Protein AF-A0A0F6YHR0-F1 (afdb_monomer)

Foldseek 3Di:
DLVLLVVCLVVLLVVQVVVLVPDPPWDDDPDDSVNSSVVSVLVSVCVVCVVVVPDNVSVCCCLQPVLLVVVVVPTALVNQLVSLVVSLVVSLVSVCPPPPDPPDDPVSVVSVVVSVVSSVSSSVSNVVSNVD

Mean predicted aligned error: 5.0 Å

Organism: NCBI:txid927083

Radius of gyration: 14.73 Å; Cα contacts (8 Å, |Δi|>4): 92; chains: 1; bounding box: 34×35×41 Å

Nearest PDB structures (foldseek):
  7t7u-assembly1_B  TM=5.617E-01  e=1.550E-01  Chroomonas sp. M1627
  8b4n-assembly1_DDD-2  TM=5.485E-01  e=2.028E-01  Porphyridium purpureum
  8b4n-assembly1_DDD-3  TM=5.485E-01  e=2.028E-01  Porphyridium purpureum
  7tlf-assembly2_F  TM=5.902E-01  e=4.538E-01  Proteomonas sulcata
  7t8s-assembly3_K  TM=4.300E-01  e=3.288E-01  Cryptomonas pyrenoidifera

Solvent-accessible surface area (backbone atoms only — not comparable to full-atom values): 7470 Å² total; per-residue (Å²): 106,66,67,57,52,60,74,35,43,69,60,50,32,56,46,49,50,54,46,62,77,70,44,86,82,62,66,74,78,91,73,50,71,64,55,43,39,52,54,48,50,54,52,50,49,33,53,48,32,57,72,68,71,76,52,58,65,65,47,49,46,41,42,72,48,50,41,34,50,44,39,74,73,62,39,51,46,67,52,54,42,49,52,49,52,57,46,51,54,52,50,50,57,60,66,42,74,80,46,96,64,62,91,79,41,71,66,54,56,50,48,52,53,47,47,57,51,50,53,52,49,45,40,54,32,22,55,54,46,75,73,110

Sequence (132 aa):
MVEMLEASRDALVATATRAVDREPLQGAPSYSRDDLAQMVDGFLHVLRERADARSDDAYEFYIDTVIPGLVAQGSSPESIVHGTVAWCARVMVLATRGLPHPDDTVELDWLAAFFAGYVRDIANSAFRAARK

Structure (mmCIF, N/CA/C/O backbone):
data_AF-A0A0F6YHR0-F1
#
_entry.id   AF-A0A0F6YHR0-F1
#
loop_
_atom_site.group_PDB
_atom_site.id
_atom_site.type_symbol
_atom_site.label_atom_id
_atom_site.label_alt_id
_atom_site.label_comp_id
_atom_site.label_asym_id
_atom_site.label_entity_id
_atom_site.label_seq_id
_atom_site.pdbx_PDB_ins_code
_atom_site.Cartn_x
_atom_site.Cartn_y
_atom_site.Cartn_z
_atom_site.occupancy
_atom_site.B_iso_or_equiv
_atom_site.auth_seq_id
_atom_site.auth_comp_id
_atom_site.auth_asym_id
_atom_site.auth_atom_id
_atom_site.pdbx_PDB_model_num
ATOM 1 N N . MET A 1 1 ? 9.451 -4.426 -13.173 1.00 83.06 1 MET A N 1
ATOM 2 C CA . MET A 1 1 ? 8.730 -3.314 -12.507 1.00 83.06 1 MET A CA 1
ATOM 3 C C . MET A 1 1 ? 8.837 -3.358 -10.982 1.00 83.06 1 MET A C 1
ATOM 5 O O . MET A 1 1 ? 9.230 -2.346 -10.419 1.00 83.06 1 MET A O 1
ATOM 9 N N . VAL A 1 2 ? 8.537 -4.477 -10.304 1.00 86.00 2 VAL A N 1
ATOM 10 C CA . VAL A 1 2 ? 8.676 -4.562 -8.830 1.00 86.00 2 VAL A CA 1
ATOM 11 C C . VAL A 1 2 ? 10.092 -4.207 -8.364 1.00 86.00 2 VAL A C 1
ATOM 13 O O . VAL A 1 2 ? 10.239 -3.346 -7.510 1.00 86.00 2 VAL A O 1
ATOM 16 N N . GLU A 1 3 ? 11.127 -4.725 -9.026 1.00 87.25 3 GLU A N 1
ATOM 17 C CA . GLU A 1 3 ? 12.534 -4.400 -8.716 1.00 87.25 3 GLU A CA 1
ATOM 18 C C . GLU A 1 3 ? 12.865 -2.905 -8.841 1.00 87.25 3 GLU A C 1
ATOM 20 O O . GLU A 1 3 ? 13.663 -2.363 -8.084 1.00 87.25 3 GLU A O 1
ATOM 25 N N . MET A 1 4 ? 12.219 -2.202 -9.773 1.00 87.69 4 MET A N 1
ATOM 26 C CA . MET A 1 4 ? 12.372 -0.752 -9.919 1.00 87.69 4 MET A CA 1
ATOM 27 C C . MET A 1 4 ? 11.681 -0.003 -8.770 1.00 87.69 4 MET A C 1
ATOM 29 O O . MET A 1 4 ? 12.204 1.007 -8.296 1.00 87.69 4 MET A O 1
ATOM 33 N N . LEU A 1 5 ? 10.523 -0.485 -8.306 1.00 88.19 5 LEU A N 1
ATOM 34 C CA . LEU A 1 5 ? 9.852 0.066 -7.127 1.00 88.19 5 LEU A CA 1
ATOM 35 C C . LEU A 1 5 ? 10.671 -0.191 -5.855 1.00 88.19 5 LEU A C 1
ATOM 37 O O . LEU A 1 5 ? 10.823 0.724 -5.049 1.00 88.19 5 LEU A O 1
ATOM 41 N N . GLU A 1 6 ? 11.274 -1.373 -5.724 1.00 91.00 6 GLU A N 1
ATOM 42 C CA . GLU A 1 6 ? 12.212 -1.712 -4.645 1.00 91.00 6 GLU A CA 1
ATOM 43 C C . GLU A 1 6 ? 13.453 -0.806 -4.680 1.00 91.00 6 GLU A C 1
ATOM 45 O O . GLU A 1 6 ? 13.823 -0.218 -3.665 1.00 91.00 6 GLU A O 1
ATOM 50 N N . ALA A 1 7 ? 14.039 -0.573 -5.859 1.00 90.38 7 ALA A N 1
ATOM 51 C CA . ALA A 1 7 ? 15.131 0.389 -6.030 1.00 90.38 7 ALA A CA 1
ATOM 52 C C . ALA A 1 7 ? 14.712 1.840 -5.713 1.00 90.38 7 ALA A C 1
ATOM 54 O O . ALA A 1 7 ? 15.553 2.683 -5.403 1.00 90.38 7 ALA A O 1
ATOM 55 N N . SER A 1 8 ? 13.410 2.133 -5.757 1.00 91.56 8 SER A N 1
ATOM 56 C CA . SER A 1 8 ? 12.824 3.440 -5.436 1.00 91.56 8 SER A CA 1
ATOM 57 C C . SER A 1 8 ? 12.338 3.549 -3.986 1.00 91.56 8 SER A C 1
ATOM 59 O O . SER A 1 8 ? 11.659 4.525 -3.650 1.00 91.56 8 SER A O 1
ATOM 61 N N . ARG A 1 9 ? 12.681 2.590 -3.112 1.00 93.31 9 ARG A N 1
ATOM 62 C CA . ARG A 1 9 ? 12.248 2.537 -1.706 1.00 93.31 9 ARG A CA 1
ATOM 63 C C . ARG A 1 9 ? 12.382 3.877 -0.985 1.00 93.31 9 ARG A C 1
ATOM 65 O O . ARG A 1 9 ? 11.411 4.368 -0.418 1.00 93.31 9 ARG A O 1
ATOM 72 N N . ASP A 1 10 ? 13.543 4.522 -1.032 1.00 93.38 10 ASP A N 1
ATOM 73 C CA . ASP A 1 10 ? 13.748 5.780 -0.301 1.00 93.38 10 ASP A CA 1
ATOM 74 C C . ASP A 1 10 ? 12.880 6.928 -0.840 1.00 93.38 10 ASP A C 1
ATOM 76 O O . ASP A 1 10 ? 12.398 7.770 -0.076 1.00 93.38 10 ASP A O 1
ATOM 80 N N . ALA A 1 11 ? 12.615 6.940 -2.150 1.00 90.94 11 ALA A N 1
ATOM 81 C CA . ALA A 1 11 ? 11.698 7.894 -2.766 1.00 90.94 11 ALA A CA 1
ATOM 82 C C . ALA A 1 11 ? 10.237 7.623 -2.369 1.00 90.94 11 ALA A C 1
ATOM 84 O O . ALA A 1 11 ? 9.461 8.572 -2.203 1.00 90.94 11 ALA A O 1
ATOM 85 N N . LEU A 1 12 ? 9.869 6.352 -2.181 1.00 91.69 12 LEU A N 1
ATOM 86 C CA . LEU A 1 12 ? 8.571 5.928 -1.657 1.00 91.69 12 LEU A CA 1
ATOM 87 C C . LEU A 1 12 ? 8.397 6.366 -0.197 1.00 91.69 12 LEU A C 1
ATOM 89 O O . LEU A 1 12 ? 7.397 7.011 0.114 1.00 91.69 12 LEU A O 1
ATOM 93 N N . VAL A 1 13 ? 9.398 6.147 0.663 1.00 92.44 13 VAL A N 1
ATOM 94 C CA . VAL A 1 13 ? 9.381 6.615 2.063 1.00 92.44 13 VAL A CA 1
ATOM 95 C C . VAL A 1 13 ? 9.254 8.134 2.131 1.00 92.44 13 VAL A C 1
ATOM 97 O O . VAL A 1 13 ? 8.363 8.650 2.799 1.00 92.44 13 VAL A O 1
A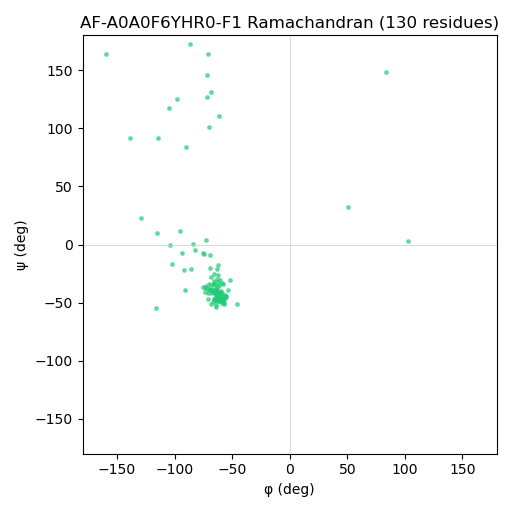TOM 100 N N . ALA A 1 14 ? 10.068 8.875 1.373 1.00 90.25 14 ALA A N 1
ATOM 101 C CA . ALA A 1 14 ? 9.973 10.336 1.324 1.00 90.25 14 ALA A CA 1
ATOM 102 C C . ALA A 1 14 ? 8.603 10.822 0.816 1.00 90.25 14 ALA A C 1
ATOM 104 O O . ALA A 1 14 ? 8.127 11.899 1.183 1.00 90.25 14 ALA A O 1
ATOM 105 N N . THR A 1 15 ? 7.959 10.045 -0.054 1.00 89.00 15 THR A N 1
ATOM 106 C CA . THR A 1 15 ? 6.613 10.334 -0.549 1.00 89.00 15 THR A CA 1
ATOM 107 C C . THR A 1 15 ? 5.549 10.075 0.513 1.00 89.00 15 THR A C 1
ATOM 109 O O . THR A 1 15 ? 4.669 10.920 0.663 1.00 89.00 15 THR A O 1
ATOM 112 N N . ALA A 1 16 ? 5.666 8.990 1.282 1.00 87.19 16 ALA A N 1
ATOM 113 C CA . ALA A 1 16 ? 4.800 8.703 2.422 1.00 87.19 16 ALA A CA 1
ATOM 114 C C . ALA A 1 16 ? 4.910 9.796 3.498 1.00 87.19 16 ALA A C 1
ATOM 116 O O . ALA A 1 16 ? 3.892 10.346 3.909 1.00 87.19 16 ALA A O 1
ATOM 117 N N . THR A 1 17 ? 6.133 10.200 3.866 1.00 87.06 17 THR A N 1
ATOM 118 C CA . THR A 1 17 ? 6.370 11.273 4.850 1.00 87.06 17 THR A CA 1
ATOM 119 C C . THR A 1 17 ? 5.698 12.574 4.423 1.00 87.06 17 THR A C 1
ATOM 121 O O . THR A 1 17 ? 4.892 13.129 5.161 1.00 87.06 17 THR A O 1
ATOM 124 N N . ARG A 1 18 ? 5.916 13.010 3.174 1.00 85.25 18 ARG A N 1
ATOM 125 C CA . ARG A 1 18 ? 5.268 14.225 2.653 1.00 85.25 18 ARG A CA 1
ATOM 126 C C . ARG A 1 18 ? 3.746 14.130 2.588 1.00 85.25 18 ARG A C 1
ATOM 128 O O . ARG A 1 18 ? 3.100 15.172 2.608 1.00 85.25 18 ARG A O 1
ATOM 135 N N . ALA A 1 19 ? 3.181 12.937 2.402 1.00 81.56 19 ALA A N 1
ATOM 136 C CA . ALA A 1 19 ? 1.733 12.759 2.354 1.00 81.56 19 ALA A CA 1
ATOM 137 C C . ALA A 1 19 ? 1.121 12.957 3.746 1.00 81.56 19 ALA A C 1
ATOM 139 O O . ALA A 1 19 ? 0.190 13.745 3.880 1.00 81.56 19 ALA A O 1
ATOM 140 N N . VAL A 1 20 ? 1.712 12.333 4.769 1.00 78.00 20 VAL A N 1
ATOM 141 C CA . VAL A 1 20 ? 1.293 12.491 6.170 1.00 78.00 20 VAL A CA 1
ATOM 142 C C . VAL A 1 20 ? 1.466 13.939 6.641 1.00 78.00 20 VAL A C 1
ATOM 144 O O . VAL A 1 20 ? 0.555 14.494 7.245 1.00 78.00 20 VAL A O 1
ATOM 147 N N . ASP A 1 21 ? 2.569 14.602 6.277 1.00 76.25 21 ASP A N 1
ATOM 148 C CA . ASP A 1 21 ? 2.823 16.000 6.661 1.00 76.25 21 ASP A CA 1
ATOM 149 C C . ASP A 1 21 ? 1.834 17.006 6.036 1.00 76.25 21 ASP A C 1
ATOM 151 O O . ASP A 1 21 ? 1.650 18.109 6.555 1.00 76.25 21 ASP A O 1
ATOM 155 N N . ARG A 1 22 ? 1.237 16.677 4.881 1.00 73.50 22 ARG A N 1
ATOM 156 C CA . ARG A 1 22 ? 0.401 17.602 4.088 1.00 73.50 22 ARG A CA 1
ATOM 157 C C . ARG A 1 22 ? -1.098 17.372 4.230 1.00 73.50 22 ARG A C 1
ATOM 159 O O . ARG A 1 22 ? -1.862 18.259 3.852 1.00 73.50 22 ARG A O 1
ATOM 166 N N . GLU A 1 23 ? -1.527 16.217 4.728 1.00 66.75 23 GLU A N 1
ATOM 167 C CA . GLU A 1 23 ? -2.940 15.840 4.806 1.00 66.75 23 GLU A CA 1
ATOM 168 C C . GLU A 1 23 ? -3.409 15.711 6.268 1.00 66.75 23 GLU A C 1
ATOM 170 O O . GLU A 1 23 ? -3.358 14.630 6.850 1.00 66.75 23 GLU A O 1
ATOM 175 N N . PRO A 1 24 ? -3.944 16.790 6.874 1.00 52.16 24 PRO A N 1
ATOM 176 C CA . PRO A 1 24 ? -4.402 16.789 8.267 1.00 52.16 24 PRO A CA 1
ATOM 177 C C . PRO A 1 24 ? -5.710 16.007 8.515 1.00 52.16 24 PRO A C 1
ATOM 179 O O . PRO A 1 24 ? -6.223 16.019 9.630 1.00 52.16 24 PRO A O 1
ATOM 182 N N . LEU A 1 25 ? -6.276 15.334 7.502 1.00 49.97 25 LEU A N 1
ATOM 183 C CA . LEU A 1 25 ? -7.513 14.542 7.628 1.00 49.97 25 LEU A CA 1
ATOM 184 C C . LEU A 1 25 ? -7.307 13.191 8.337 1.00 49.97 25 LEU A C 1
ATOM 186 O O . LEU A 1 25 ? -8.281 12.505 8.645 1.00 49.97 25 LEU A O 1
ATOM 190 N N . GLN A 1 26 ? -6.062 12.804 8.621 1.00 54.78 26 GLN A N 1
ATOM 191 C CA . GLN A 1 26 ? -5.745 11.570 9.333 1.00 54.78 26 GLN A CA 1
ATOM 192 C C . GLN A 1 26 ? -5.698 11.827 10.842 1.00 54.78 26 GLN A C 1
ATOM 194 O O . GLN A 1 26 ? -4.652 12.072 11.437 1.00 54.78 26 GLN A O 1
ATOM 199 N N . G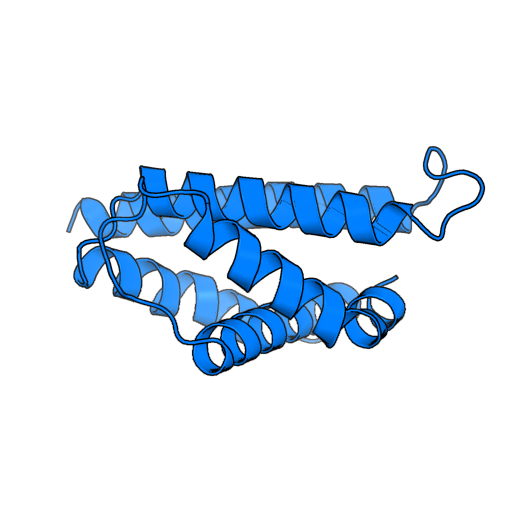LY A 1 27 ? -6.868 11.793 11.480 1.00 49.47 27 GLY A N 1
ATOM 200 C CA . GLY A 1 27 ? -6.930 11.595 12.923 1.00 49.47 27 GLY A CA 1
ATOM 201 C C . GLY A 1 27 ? -6.311 10.236 13.280 1.00 49.47 27 GLY A C 1
ATOM 202 O O . GLY A 1 27 ? -6.914 9.213 12.970 1.00 49.47 27 GLY A O 1
ATOM 203 N N . ALA A 1 28 ? -5.146 10.276 13.945 1.00 51.78 28 ALA A N 1
ATOM 204 C CA . ALA A 1 28 ? -4.325 9.181 14.506 1.00 51.78 28 ALA A CA 1
ATOM 205 C C . ALA A 1 28 ? -3.353 8.440 13.553 1.00 51.78 28 ALA A C 1
ATOM 207 O O . ALA A 1 28 ? -3.713 8.185 12.404 1.00 51.78 28 ALA A O 1
ATOM 208 N N . PRO A 1 29 ? -2.190 7.944 14.050 1.00 59.06 29 PRO A N 1
ATOM 209 C CA . PRO A 1 29 ? -1.196 8.492 14.994 1.00 59.06 29 PRO A CA 1
ATOM 210 C C . PRO A 1 29 ? -0.141 9.364 14.266 1.00 59.06 29 PRO A C 1
ATOM 212 O O . PRO A 1 29 ? -0.089 9.398 13.040 1.00 59.06 29 PRO A O 1
ATOM 215 N N . SER A 1 30 ? 0.743 10.060 14.997 1.00 68.69 30 SER A N 1
ATOM 216 C CA . SER A 1 30 ? 1.920 10.678 14.364 1.00 68.69 30 SER A CA 1
ATOM 217 C C . SER A 1 30 ? 2.893 9.581 13.924 1.00 68.69 30 SER A C 1
ATOM 219 O O . SER A 1 30 ? 3.613 9.029 14.757 1.00 68.69 30 SER A O 1
ATOM 221 N N . TYR A 1 31 ? 2.909 9.244 12.638 1.00 79.44 31 TYR A N 1
ATOM 222 C CA . TYR A 1 31 ? 3.881 8.290 12.114 1.00 79.44 31 TYR A CA 1
ATOM 223 C C . TYR A 1 31 ? 5.271 8.919 12.076 1.00 79.44 31 TYR A C 1
ATOM 225 O O . TYR A 1 31 ? 5.468 9.994 11.503 1.00 79.44 31 TYR A O 1
ATOM 233 N N . SER A 1 32 ? 6.251 8.242 12.668 1.00 87.31 32 SER A N 1
ATOM 234 C CA . SER A 1 32 ? 7.651 8.583 12.452 1.00 87.31 32 SER A CA 1
ATOM 235 C C . SER A 1 32 ? 8.074 8.195 11.033 1.00 87.31 32 SER A C 1
ATOM 237 O O . SER A 1 32 ? 7.433 7.390 10.353 1.00 87.31 32 SER A O 1
ATOM 239 N N . ARG A 1 33 ? 9.204 8.738 10.569 1.00 87.75 33 ARG A N 1
ATOM 240 C CA . ARG A 1 33 ? 9.791 8.317 9.290 1.00 87.75 33 ARG A CA 1
ATOM 241 C C . ARG A 1 33 ? 10.089 6.813 9.265 1.00 87.75 33 ARG A C 1
ATOM 243 O O . ARG A 1 33 ? 9.963 6.205 8.206 1.00 87.75 33 ARG A O 1
ATOM 250 N N . ASP A 1 34 ? 10.474 6.237 10.399 1.00 90.75 34 ASP A N 1
ATOM 251 C CA . ASP A 1 34 ? 10.818 4.818 10.499 1.00 90.75 34 ASP A CA 1
ATOM 252 C C . ASP A 1 34 ? 9.567 3.934 10.432 1.00 90.75 34 ASP A C 1
ATOM 254 O O . ASP A 1 34 ? 9.587 2.924 9.730 1.00 90.75 34 ASP A O 1
ATOM 258 N N . ASP A 1 35 ? 8.453 4.361 11.037 1.00 88.50 35 ASP A N 1
ATOM 259 C CA . ASP A 1 35 ? 7.157 3.678 10.887 1.00 88.50 35 ASP A CA 1
ATOM 260 C C . ASP A 1 35 ? 6.733 3.652 9.415 1.00 88.50 35 ASP A C 1
ATOM 262 O O . ASP A 1 35 ? 6.362 2.613 8.869 1.00 88.50 35 ASP A O 1
ATOM 266 N N . LEU A 1 36 ? 6.859 4.793 8.732 1.00 88.88 36 LEU A N 1
ATOM 267 C CA . LEU A 1 36 ? 6.548 4.896 7.307 1.00 88.88 36 LEU A CA 1
ATOM 268 C C . LEU A 1 36 ? 7.494 4.048 6.455 1.00 88.88 36 LEU A C 1
ATOM 270 O O . LEU A 1 36 ? 7.067 3.474 5.456 1.00 88.88 36 LEU A O 1
ATOM 274 N N . ALA A 1 37 ? 8.764 3.938 6.844 1.00 92.19 37 ALA A N 1
ATOM 275 C CA . ALA A 1 37 ? 9.714 3.066 6.170 1.00 92.19 37 ALA A CA 1
ATOM 276 C C . ALA A 1 37 ? 9.304 1.592 6.282 1.00 92.19 37 ALA A C 1
ATOM 278 O O . ALA A 1 37 ? 9.287 0.897 5.269 1.00 92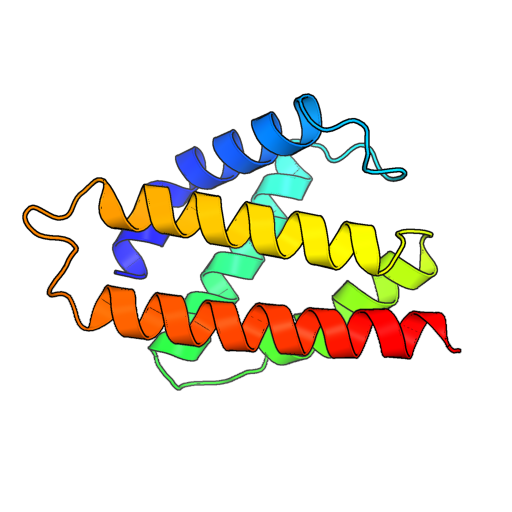.19 37 ALA A O 1
ATOM 279 N N . GLN A 1 38 ? 8.887 1.145 7.468 1.00 90.25 38 GLN A N 1
ATOM 280 C CA . GLN A 1 38 ? 8.376 -0.213 7.672 1.00 90.25 38 GLN A CA 1
ATOM 281 C C . GLN A 1 38 ? 7.087 -0.473 6.885 1.00 90.25 38 GLN A C 1
ATOM 283 O O . GLN A 1 38 ? 6.922 -1.545 6.306 1.00 90.25 38 GLN A O 1
ATOM 288 N N . MET A 1 39 ? 6.184 0.508 6.811 1.00 89.75 39 MET A N 1
ATOM 289 C CA . MET A 1 39 ? 4.968 0.396 6.000 1.00 89.75 39 MET A CA 1
ATOM 290 C C . MET A 1 39 ? 5.281 0.254 4.507 1.00 89.75 39 MET A C 1
ATO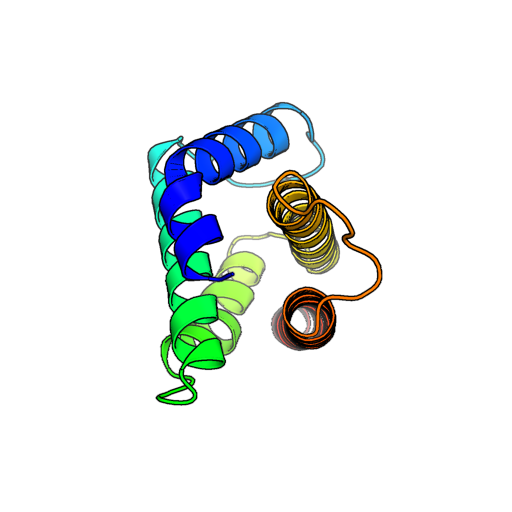M 292 O O . MET A 1 39 ? 4.668 -0.569 3.825 1.00 89.75 39 MET A O 1
ATOM 296 N N . VAL A 1 40 ? 6.248 1.025 4.000 1.00 93.00 40 VAL A N 1
ATOM 297 C CA . VAL A 1 40 ? 6.716 0.912 2.611 1.00 93.00 40 VAL A CA 1
ATOM 298 C C . VAL A 1 40 ? 7.347 -0.454 2.356 1.00 93.00 40 VAL A C 1
ATOM 300 O O . VAL A 1 40 ? 7.052 -1.060 1.328 1.00 93.00 40 VAL A O 1
ATOM 303 N N . ASP A 1 41 ? 8.152 -0.964 3.288 1.00 93.38 41 ASP A N 1
ATOM 304 C CA . ASP A 1 41 ? 8.756 -2.297 3.179 1.00 93.38 41 ASP A CA 1
ATOM 305 C C . ASP A 1 41 ? 7.702 -3.399 3.130 1.00 93.38 41 ASP A C 1
ATOM 307 O O . ASP A 1 41 ? 7.753 -4.258 2.251 1.00 93.38 41 ASP A O 1
ATOM 311 N N . GLY A 1 42 ? 6.709 -3.342 4.021 1.00 91.38 42 GLY A N 1
ATOM 312 C CA . GLY A 1 42 ? 5.593 -4.286 4.020 1.00 91.38 42 GLY A CA 1
ATOM 313 C C . GLY A 1 42 ? 4.825 -4.259 2.698 1.00 91.38 42 GLY A C 1
ATOM 314 O O . GLY A 1 42 ? 4.537 -5.305 2.123 1.00 91.38 42 GLY A O 1
ATOM 315 N N . PHE A 1 43 ? 4.561 -3.069 2.160 1.00 92.56 43 PHE A N 1
ATOM 316 C CA . PHE A 1 43 ? 3.899 -2.919 0.865 1.00 92.56 43 PHE A CA 1
ATOM 317 C C . PHE A 1 43 ? 4.724 -3.481 -0.305 1.00 92.56 43 PHE A C 1
ATOM 319 O O . PHE A 1 43 ? 4.177 -4.170 -1.168 1.00 92.56 43 PHE A O 1
ATOM 326 N N . LEU A 1 44 ? 6.033 -3.210 -0.349 1.00 93.31 44 LEU A N 1
ATOM 327 C CA . LEU A 1 44 ? 6.920 -3.752 -1.383 1.00 93.31 44 LEU A CA 1
ATOM 328 C C . LEU A 1 44 ? 7.016 -5.278 -1.295 1.00 93.31 44 LEU A C 1
ATOM 330 O O . LEU A 1 44 ? 6.999 -5.951 -2.324 1.00 93.31 44 LEU A O 1
ATOM 334 N N . HIS A 1 45 ? 7.038 -5.824 -0.079 1.00 93.25 45 HIS A N 1
ATOM 335 C CA . HIS A 1 45 ? 7.019 -7.263 0.145 1.00 93.25 45 HIS A CA 1
ATOM 336 C C . HIS A 1 45 ? 5.735 -7.908 -0.398 1.00 93.25 45 HIS A C 1
ATOM 338 O O . HIS A 1 45 ? 5.819 -8.856 -1.176 1.00 93.25 45 HIS A O 1
ATOM 344 N N . VAL A 1 46 ? 4.564 -7.328 -0.105 1.00 92.88 46 VAL A N 1
ATOM 345 C CA . VAL A 1 46 ? 3.272 -7.768 -0.664 1.00 92.88 46 VAL A CA 1
ATOM 346 C C . VAL A 1 46 ? 3.279 -7.743 -2.196 1.00 92.88 46 VAL A C 1
ATOM 348 O O . VAL A 1 46 ? 2.847 -8.701 -2.838 1.00 92.88 46 VAL A O 1
ATOM 351 N N . LEU A 1 47 ? 3.785 -6.662 -2.799 1.00 92.56 47 LEU A N 1
ATOM 352 C CA . LEU A 1 47 ? 3.910 -6.556 -4.256 1.00 92.56 47 LEU A CA 1
ATOM 353 C C . LEU A 1 47 ? 4.803 -7.657 -4.835 1.00 92.56 47 LEU A C 1
ATOM 355 O O . LEU A 1 47 ? 4.470 -8.230 -5.873 1.00 92.56 47 LEU A O 1
ATOM 359 N N . ARG A 1 48 ? 5.929 -7.948 -4.177 1.00 92.88 48 ARG A N 1
ATOM 360 C CA . ARG A 1 48 ? 6.882 -8.973 -4.606 1.00 92.88 48 ARG A CA 1
ATOM 361 C C . ARG A 1 48 ? 6.277 -10.371 -4.545 1.00 92.88 48 ARG A C 1
ATOM 363 O O . ARG A 1 48 ? 6.379 -11.103 -5.527 1.00 92.88 48 ARG A O 1
ATOM 370 N N . GLU A 1 49 ? 5.625 -10.728 -3.441 1.00 91.56 49 GLU A N 1
ATOM 371 C CA . GLU A 1 49 ? 4.975 -12.035 -3.278 1.00 91.56 49 GLU A CA 1
ATOM 372 C C . GLU A 1 49 ? 3.923 -12.288 -4.361 1.00 91.56 49 GLU A C 1
ATOM 374 O O . GLU A 1 49 ? 3.944 -13.328 -5.028 1.00 91.56 49 GLU A O 1
ATOM 379 N N . ARG A 1 50 ? 3.072 -11.285 -4.598 1.00 89.88 50 ARG A N 1
ATOM 380 C CA . ARG A 1 50 ? 2.001 -11.326 -5.598 1.00 89.88 50 ARG A CA 1
ATOM 381 C C . ARG A 1 50 ? 2.525 -11.368 -7.029 1.00 89.88 50 ARG A C 1
ATOM 383 O O . ARG A 1 50 ? 1.952 -12.067 -7.860 1.00 89.88 50 ARG A O 1
ATOM 390 N N . ALA A 1 51 ? 3.599 -10.638 -7.330 1.00 90.25 51 ALA A N 1
ATOM 391 C CA . ALA A 1 51 ? 4.222 -10.657 -8.653 1.00 90.25 51 ALA A CA 1
ATOM 392 C C . ALA A 1 51 ? 4.905 -11.996 -8.954 1.00 90.25 51 ALA A C 1
ATOM 394 O O . ALA A 1 51 ? 4.829 -12.489 -10.077 1.00 90.25 51 ALA A O 1
ATOM 395 N N . ASP A 1 52 ? 5.548 -12.595 -7.950 1.00 89.81 52 ASP A N 1
ATOM 396 C CA . ASP A 1 52 ? 6.234 -13.878 -8.094 1.00 89.81 52 ASP A CA 1
ATOM 397 C C . ASP A 1 52 ? 5.273 -15.088 -7.975 1.00 89.81 52 ASP A C 1
ATOM 399 O O . ASP A 1 52 ? 5.711 -16.226 -8.153 1.00 89.81 52 ASP A O 1
ATOM 403 N N . ALA A 1 53 ? 3.985 -14.859 -7.669 1.00 84.00 53 ALA A N 1
ATOM 404 C CA . ALA A 1 53 ? 2.938 -15.871 -7.472 1.00 84.00 53 ALA A CA 1
ATOM 405 C C . ALA A 1 53 ? 3.327 -17.003 -6.496 1.00 84.00 53 ALA A C 1
ATOM 407 O O . ALA A 1 53 ? 2.927 -18.156 -6.673 1.00 84.00 53 ALA A O 1
ATOM 408 N N . ARG A 1 54 ? 4.148 -16.690 -5.482 1.00 76.81 54 ARG A N 1
ATOM 409 C CA . ARG A 1 54 ? 4.692 -17.692 -4.545 1.00 76.81 54 ARG A CA 1
ATOM 410 C C . ARG A 1 54 ? 3.824 -17.907 -3.311 1.00 76.81 54 ARG A C 1
ATOM 412 O O . ARG A 1 54 ? 3.740 -19.036 -2.841 1.00 76.81 54 ARG A O 1
ATOM 419 N N . SER A 1 55 ? 3.250 -16.834 -2.777 1.00 86.25 55 SER A N 1
ATOM 420 C CA . SER A 1 55 ? 2.404 -16.835 -1.583 1.00 86.25 55 SER A CA 1
ATOM 421 C C . SER A 1 55 ? 1.543 -15.571 -1.556 1.00 86.25 55 SER A C 1
ATOM 423 O O . SER A 1 55 ? 1.839 -14.609 -2.267 1.00 86.25 55 SER A O 1
ATOM 425 N N . ASP A 1 56 ? 0.508 -15.596 -0.722 1.00 90.06 56 ASP A N 1
ATOM 426 C CA . ASP A 1 56 ? -0.309 -14.442 -0.35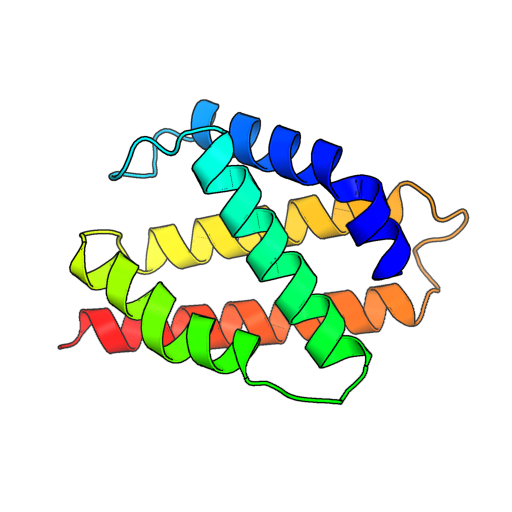6 1.00 90.06 56 ASP A CA 1
ATOM 427 C C . ASP A 1 56 ? -0.165 -14.100 1.145 1.00 90.06 56 ASP A C 1
ATOM 429 O O . ASP A 1 56 ? -0.902 -13.254 1.639 1.00 90.06 56 ASP A O 1
ATOM 433 N N . ASP A 1 57 ? 0.778 -14.704 1.881 1.00 90.62 57 ASP A N 1
ATOM 434 C CA . ASP A 1 57 ? 0.868 -14.594 3.348 1.00 90.62 57 ASP A CA 1
ATOM 435 C C . ASP A 1 57 ? 0.986 -13.145 3.847 1.00 90.62 57 ASP A C 1
ATOM 437 O O . ASP A 1 57 ? 0.253 -12.737 4.754 1.00 90.62 57 ASP A O 1
ATOM 441 N N . ALA A 1 58 ? 1.880 -12.331 3.267 1.00 90.00 58 ALA A N 1
ATOM 442 C CA . ALA A 1 58 ? 2.026 -10.940 3.695 1.00 90.00 58 ALA A CA 1
ATOM 443 C C . ALA A 1 58 ? 0.786 -10.117 3.330 1.00 90.00 58 ALA A C 1
ATOM 445 O O . ALA A 1 58 ? 0.382 -9.217 4.072 1.00 90.00 58 ALA A O 1
ATOM 446 N N . TYR A 1 59 ? 0.172 -10.437 2.189 1.00 91.44 59 TYR A N 1
ATOM 447 C CA . TYR A 1 59 ? -1.061 -9.805 1.744 1.00 91.44 59 TYR A CA 1
ATOM 448 C C . TYR A 1 59 ? -2.209 -10.119 2.713 1.00 91.44 59 TYR A C 1
ATOM 450 O O . TYR A 1 59 ? -2.873 -9.202 3.195 1.00 91.44 59 TYR A O 1
ATOM 458 N N . GLU A 1 60 ? -2.428 -11.397 3.020 1.00 93.75 60 GLU A N 1
ATOM 459 C CA . GLU A 1 60 ? -3.467 -11.872 3.935 1.00 93.75 60 GLU A CA 1
ATOM 460 C C . GLU A 1 60 ? -3.255 -11.294 5.330 1.00 93.75 60 GLU A C 1
ATOM 462 O O . GLU A 1 60 ? -4.183 -10.730 5.906 1.00 93.75 60 GLU A O 1
ATOM 467 N N . PHE A 1 61 ? -2.018 -11.300 5.835 1.00 91.56 61 PHE A N 1
ATOM 468 C CA . PHE A 1 61 ? -1.686 -10.657 7.104 1.00 91.56 61 PHE A CA 1
ATOM 469 C C . PHE A 1 61 ? -2.084 -9.175 7.120 1.00 91.56 61 PHE A C 1
ATOM 471 O O . PHE A 1 61 ? -2.681 -8.694 8.090 1.00 91.56 61 PHE A O 1
ATOM 478 N N . TYR A 1 62 ? 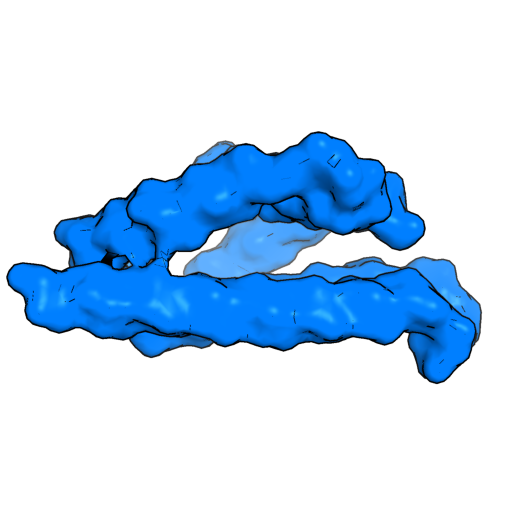-1.797 -8.437 6.045 1.00 88.94 62 TYR A N 1
ATOM 479 C CA . TYR A 1 62 ? -2.145 -7.023 5.966 1.00 88.94 62 TYR A CA 1
ATOM 480 C C . TYR A 1 62 ? -3.665 -6.809 5.990 1.00 88.94 62 TYR A C 1
ATOM 482 O O . TYR A 1 62 ? -4.173 -6.008 6.780 1.00 88.94 62 TYR A O 1
ATOM 490 N N . ILE A 1 63 ? -4.401 -7.558 5.166 1.00 94.44 63 ILE A N 1
ATOM 491 C CA . ILE A 1 63 ? -5.858 -7.437 5.047 1.00 94.44 63 ILE A CA 1
ATOM 492 C C . ILE A 1 63 ? -6.578 -7.904 6.316 1.00 94.44 63 ILE A C 1
ATOM 494 O O . ILE A 1 63 ? -7.513 -7.230 6.754 1.00 94.44 63 ILE A O 1
ATOM 498 N N . ASP A 1 64 ? -6.148 -9.006 6.925 1.00 94.69 64 ASP A N 1
ATOM 499 C CA . ASP A 1 64 ? -6.866 -9.651 8.028 1.00 94.69 64 ASP A CA 1
ATOM 500 C C . ASP A 1 64 ? -6.420 -9.172 9.413 1.00 94.69 64 ASP A C 1
ATOM 502 O O . ASP A 1 64 ? -7.188 -9.278 10.371 1.00 94.69 64 ASP A O 1
ATOM 506 N N . THR A 1 65 ? -5.210 -8.615 9.534 1.00 92.88 65 THR A N 1
ATOM 507 C CA . THR A 1 65 ? -4.653 -8.178 10.826 1.00 92.88 65 THR A CA 1
ATOM 508 C C . THR A 1 65 ? -4.426 -6.672 10.884 1.00 92.88 65 THR A C 1
ATOM 510 O O . THR A 1 65 ? -4.939 -6.011 11.790 1.00 92.88 65 THR A O 1
ATOM 513 N N . VAL A 1 66 ? -3.685 -6.104 9.926 1.00 90.75 66 VAL A N 1
ATOM 514 C CA . VAL A 1 66 ? -3.280 -4.688 9.988 1.00 90.75 66 VAL A CA 1
ATOM 515 C C . VAL A 1 66 ? -4.484 -3.762 9.828 1.00 90.75 66 VAL A C 1
AT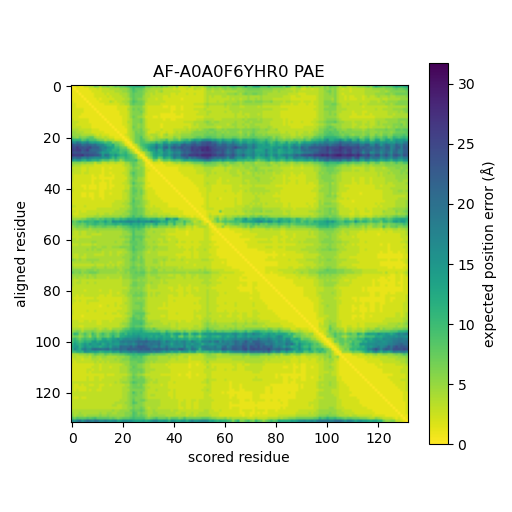OM 517 O O . VAL A 1 66 ? -4.706 -2.898 10.676 1.00 90.75 66 VAL A O 1
ATOM 520 N N . ILE A 1 67 ? -5.297 -3.961 8.785 1.00 93.31 67 ILE A N 1
ATOM 521 C CA . ILE A 1 67 ? -6.449 -3.087 8.511 1.00 93.31 67 ILE A CA 1
ATOM 522 C C . ILE A 1 67 ? -7.473 -3.090 9.662 1.00 93.31 67 ILE A C 1
ATOM 524 O O . ILE A 1 67 ? -7.834 -2.002 10.123 1.00 93.31 67 ILE A O 1
ATOM 528 N N . PRO A 1 68 ? -7.915 -4.245 10.204 1.00 94.62 68 PRO A N 1
ATOM 529 C CA . PRO A 1 68 ? -8.798 -4.252 11.368 1.00 94.62 68 PRO A CA 1
ATOM 530 C C . PRO A 1 68 ? -8.165 -3.611 12.607 1.00 94.62 68 PRO A C 1
ATOM 532 O O . PRO A 1 68 ? -8.866 -2.945 13.367 1.00 94.62 68 PRO A O 1
ATOM 535 N N . GLY A 1 69 ? -6.850 -3.769 12.796 1.00 91.81 69 GLY A N 1
ATOM 536 C CA . GLY A 1 69 ? -6.107 -3.126 13.879 1.00 91.81 69 GLY A CA 1
ATOM 537 C C . GLY A 1 69 ? -6.157 -1.598 13.815 1.00 91.81 69 GLY A C 1
ATOM 538 O O . GLY A 1 69 ? -6.406 -0.960 14.835 1.00 91.81 69 GLY A O 1
ATOM 539 N N . LEU A 1 70 ? -6.002 -1.008 12.624 1.00 90.00 70 LEU A N 1
ATOM 540 C CA . LEU A 1 70 ? -6.116 0.445 12.424 1.00 90.00 70 LEU A CA 1
ATOM 541 C C . LEU A 1 70 ? -7.523 0.961 12.752 1.00 90.00 70 LEU A C 1
ATOM 543 O O . LEU A 1 70 ? -7.672 1.984 13.420 1.00 90.00 70 LEU A O 1
ATOM 547 N N . VAL A 1 71 ? -8.562 0.224 12.345 1.00 92.62 71 VAL A N 1
ATOM 548 C CA . VAL A 1 71 ? -9.952 0.564 12.695 1.00 92.62 71 VAL A CA 1
ATOM 549 C C . VAL A 1 71 ? -10.163 0.507 14.209 1.00 92.62 71 VAL A C 1
ATOM 551 O O . VAL A 1 71 ? -10.721 1.437 14.788 1.00 92.62 71 VAL A O 1
ATOM 554 N N . ALA A 1 72 ? -9.663 -0.538 14.874 1.00 92.50 72 ALA A N 1
ATOM 555 C CA . ALA A 1 72 ? -9.748 -0.674 16.329 1.00 92.50 72 ALA A CA 1
ATOM 556 C C . ALA A 1 72 ? -9.005 0.445 17.087 1.00 92.50 72 ALA A C 1
ATOM 558 O O . ALA A 1 72 ? -9.378 0.782 18.209 1.00 92.50 72 ALA A O 1
ATOM 559 N N . GLN A 1 73 ? -7.979 1.043 16.475 1.00 88.94 73 GLN A N 1
ATOM 560 C CA . GLN A 1 73 ? -7.229 2.187 17.011 1.00 88.94 73 GLN A CA 1
ATOM 561 C C . GLN A 1 73 ? -7.892 3.547 16.728 1.00 88.94 73 GLN A C 1
ATOM 563 O O . GLN A 1 73 ? -7.374 4.580 17.152 1.00 88.94 73 GLN A O 1
ATOM 568 N N . GLY A 1 74 ? -9.048 3.562 16.058 1.00 87.81 74 GLY A N 1
ATOM 569 C CA . GLY A 1 74 ? -9.860 4.760 15.845 1.00 87.81 74 GLY A CA 1
ATOM 570 C C . GLY A 1 74 ? -9.750 5.382 14.454 1.00 87.81 74 GLY A C 1
ATOM 571 O O . GLY A 1 74 ? -10.385 6.408 14.210 1.00 87.81 74 GLY A O 1
ATOM 572 N N . SER A 1 75 ? -8.999 4.786 13.522 1.00 88.38 75 SER A N 1
ATOM 573 C CA . SER A 1 75 ? -9.021 5.232 12.125 1.00 88.38 75 SER A CA 1
ATOM 574 C C . SER A 1 75 ? -10.376 4.916 11.486 1.00 88.38 75 SER A C 1
ATOM 576 O O . SER A 1 75 ? -10.859 3.785 11.555 1.00 88.38 75 SER A O 1
ATOM 578 N N . SER A 1 76 ? -10.993 5.896 10.818 1.00 91.31 76 SER A N 1
ATOM 579 C CA . SER A 1 76 ? -12.2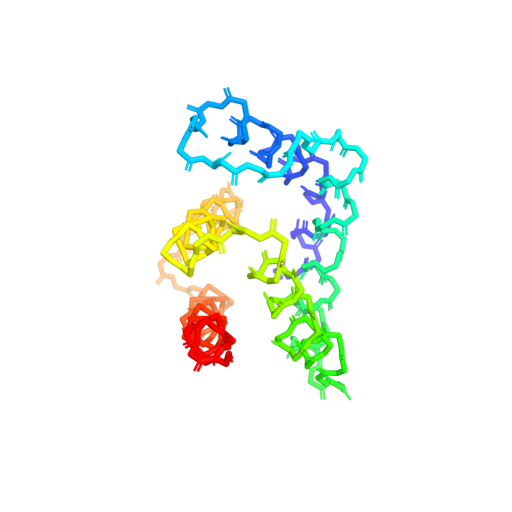30 5.632 10.078 1.00 91.31 76 SER A CA 1
ATOM 580 C C . SER A 1 76 ? -11.951 4.797 8.818 1.00 91.31 76 SER A C 1
ATOM 582 O O . SER A 1 76 ? -10.911 4.992 8.173 1.00 91.31 76 SER A O 1
ATOM 584 N N . PRO A 1 77 ? -12.866 3.896 8.412 1.00 93.75 77 PRO A N 1
ATOM 585 C CA . PRO A 1 77 ? -12.727 3.143 7.166 1.00 93.75 77 PRO A CA 1
ATOM 586 C C . PRO A 1 77 ? -12.500 4.035 5.942 1.00 93.75 77 PRO A C 1
ATOM 588 O O . PRO A 1 77 ? -11.677 3.714 5.086 1.00 93.75 77 PRO A O 1
ATOM 591 N N . GLU A 1 78 ? -13.173 5.184 5.873 1.00 93.19 78 GLU A N 1
ATOM 592 C CA . GLU A 1 78 ? -13.029 6.150 4.784 1.00 93.19 78 GLU A CA 1
ATOM 593 C C . GLU A 1 78 ? -11.613 6.729 4.724 1.00 93.19 78 GLU A C 1
ATOM 595 O O . GLU A 1 78 ? -11.062 6.873 3.634 1.00 93.19 78 GLU A O 1
ATOM 600 N N . SER A 1 79 ? -11.005 7.019 5.880 1.00 88.56 79 SER A N 1
ATOM 601 C CA . SER A 1 79 ? -9.632 7.528 5.960 1.00 88.56 79 SER A CA 1
ATOM 602 C C . SER A 1 79 ? -8.619 6.482 5.482 1.00 88.56 79 SER A C 1
ATOM 604 O O . SER A 1 79 ? -7.724 6.798 4.694 1.00 88.56 79 SER A O 1
ATOM 606 N N . ILE A 1 80 ? -8.806 5.215 5.871 1.00 90.69 80 ILE A N 1
ATOM 607 C CA . ILE A 1 80 ? -7.963 4.091 5.433 1.00 90.69 80 ILE A CA 1
ATOM 608 C C . ILE A 1 80 ? -8.047 3.910 3.911 1.00 90.69 80 ILE A C 1
ATOM 610 O O . ILE A 1 80 ? -7.019 3.821 3.233 1.00 90.69 80 ILE A O 1
ATOM 614 N N . VAL A 1 81 ? -9.263 3.891 3.353 1.00 93.31 81 VAL A N 1
ATOM 615 C CA . VAL A 1 81 ? -9.473 3.766 1.902 1.00 93.31 81 VAL A CA 1
ATOM 616 C C . VAL A 1 81 ? -8.872 4.962 1.166 1.00 93.31 81 VAL A C 1
ATOM 618 O O . VAL A 1 81 ? -8.137 4.769 0.198 1.00 93.31 81 VAL A O 1
ATOM 621 N N . HIS A 1 82 ? -9.121 6.185 1.643 1.00 90.38 82 HIS A N 1
ATOM 622 C CA . HIS A 1 82 ? -8.556 7.400 1.060 1.00 90.38 82 HIS A CA 1
ATOM 623 C C . HIS A 1 82 ? -7.023 7.346 1.022 1.00 90.38 82 HIS A C 1
ATOM 625 O O . HIS A 1 82 ? -6.425 7.531 -0.039 1.00 90.38 82 HIS A O 1
ATOM 631 N N . GLY A 1 83 ? -6.386 7.028 2.154 1.00 88.19 83 GLY A N 1
ATOM 632 C CA . GLY A 1 83 ? -4.933 6.905 2.252 1.00 88.19 83 GLY A CA 1
ATOM 633 C C . GLY A 1 83 ? -4.373 5.832 1.319 1.00 88.19 83 GLY A C 1
ATOM 634 O O . GLY A 1 83 ? -3.371 6.066 0.646 1.00 88.19 83 GLY A O 1
ATOM 635 N N . THR A 1 84 ? -5.064 4.697 1.200 1.00 91.88 84 THR A N 1
ATOM 636 C CA . THR A 1 84 ? -4.666 3.592 0.317 1.00 91.88 84 THR A CA 1
ATOM 637 C C . THR A 1 84 ? -4.745 3.990 -1.156 1.00 91.88 84 THR A C 1
ATOM 639 O O . THR A 1 84 ? -3.792 3.769 -1.902 1.00 91.88 84 THR A O 1
ATOM 642 N N . VAL A 1 85 ? -5.844 4.615 -1.591 1.00 93.56 85 VAL A N 1
ATOM 643 C CA . VAL A 1 85 ? -6.000 5.096 -2.974 1.00 93.56 85 VAL A CA 1
ATOM 644 C C . VAL A 1 85 ? -4.941 6.146 -3.296 1.00 93.56 85 VAL A C 1
ATOM 646 O O . VAL A 1 85 ? -4.274 6.067 -4.330 1.00 93.56 85 VAL A O 1
ATOM 649 N N . ALA A 1 86 ? -4.743 7.106 -2.394 1.00 90.38 86 ALA A N 1
ATOM 650 C CA . ALA A 1 86 ? -3.765 8.164 -2.577 1.00 90.38 86 ALA A CA 1
ATOM 651 C C . ALA A 1 86 ? -2.324 7.616 -2.584 1.00 90.38 86 ALA A C 1
ATOM 653 O O . ALA A 1 86 ? -1.471 8.130 -3.311 1.00 90.38 86 ALA A O 1
ATOM 654 N N . TRP A 1 87 ? -2.038 6.566 -1.808 1.00 91.06 87 TRP A N 1
ATOM 655 C CA . TRP A 1 87 ? -0.775 5.829 -1.866 1.00 91.06 87 TRP A CA 1
ATOM 656 C C . TRP A 1 87 ? -0.591 5.135 -3.219 1.00 91.06 87 TRP A C 1
ATOM 658 O O . TRP A 1 87 ? 0.396 5.402 -3.904 1.00 91.06 87 TRP A O 1
ATOM 668 N N . CYS A 1 88 ? -1.564 4.332 -3.658 1.00 93.25 88 CYS A N 1
ATOM 669 C CA . CYS A 1 88 ? -1.506 3.609 -4.932 1.00 93.25 88 CYS A CA 1
ATOM 670 C C . CYS A 1 88 ? -1.290 4.562 -6.117 1.00 93.25 88 CYS A C 1
ATOM 672 O O . CYS A 1 88 ? -0.432 4.318 -6.962 1.00 93.25 88 CYS A O 1
ATOM 674 N N . ALA A 1 89 ? -1.990 5.701 -6.146 1.00 91.56 89 ALA A N 1
ATOM 675 C CA . ALA A 1 89 ? -1.811 6.720 -7.179 1.00 91.56 89 ALA A CA 1
ATOM 676 C C . ALA A 1 89 ? -0.378 7.286 -7.210 1.00 91.56 89 ALA A C 1
ATOM 678 O O . ALA A 1 89 ? 0.204 7.471 -8.279 1.00 91.56 89 ALA A O 1
ATOM 679 N N . ARG A 1 90 ? 0.230 7.530 -6.042 1.00 89.81 90 ARG A N 1
ATOM 680 C CA . ARG A 1 90 ? 1.618 8.014 -5.944 1.00 89.81 90 ARG A CA 1
ATOM 681 C C . ARG A 1 90 ? 2.622 6.957 -6.399 1.00 89.81 90 ARG A C 1
ATOM 683 O O . ARG A 1 90 ? 3.586 7.304 -7.082 1.00 89.81 90 ARG A O 1
ATOM 690 N N . VAL A 1 91 ? 2.384 5.688 -6.068 1.00 91.12 91 VAL A N 1
ATOM 691 C CA . VAL A 1 91 ? 3.206 4.569 -6.548 1.00 91.12 91 VAL A CA 1
ATOM 692 C C . VAL A 1 91 ? 3.093 4.430 -8.066 1.00 91.12 91 VAL A C 1
ATOM 694 O O . VAL A 1 91 ? 4.126 4.312 -8.718 1.00 91.12 91 VAL A O 1
ATOM 697 N N . MET A 1 92 ? 1.892 4.544 -8.650 1.00 90.56 92 MET A N 1
ATOM 698 C CA . MET A 1 92 ? 1.707 4.543 -10.112 1.00 90.56 92 MET A CA 1
ATOM 699 C C . MET A 1 92 ? 2.516 5.651 -10.792 1.00 90.56 92 MET A C 1
ATOM 701 O O . MET A 1 92 ? 3.202 5.399 -11.777 1.00 90.56 92 MET A O 1
ATOM 705 N N . VAL A 1 93 ? 2.493 6.872 -10.246 1.00 88.88 93 VAL A N 1
ATOM 706 C CA . VAL A 1 93 ? 3.287 7.992 -10.782 1.00 88.88 93 VAL A CA 1
ATOM 707 C C . VAL A 1 93 ? 4.789 7.713 -10.702 1.00 88.88 93 VAL A C 1
ATOM 709 O O . VAL A 1 93 ? 5.537 8.116 -11.588 1.00 88.88 93 VAL A O 1
ATOM 712 N N . LEU A 1 94 ? 5.265 7.051 -9.646 1.00 85.94 94 LEU A N 1
ATOM 713 C CA . LEU A 1 94 ? 6.671 6.649 -9.559 1.00 85.94 94 LEU A CA 1
ATOM 714 C C . LEU A 1 94 ? 7.000 5.534 -10.554 1.00 85.94 94 LEU A C 1
ATOM 716 O O . LEU A 1 94 ? 8.049 5.597 -11.190 1.00 85.94 94 LEU A O 1
ATOM 720 N N . ALA A 1 95 ? 6.093 4.574 -10.735 1.00 85.81 95 ALA A N 1
ATOM 721 C CA . ALA A 1 95 ? 6.263 3.472 -11.672 1.00 85.81 95 ALA A CA 1
ATOM 722 C C . ALA A 1 95 ? 6.371 3.945 -13.132 1.00 85.81 95 ALA A C 1
ATOM 724 O O . ALA A 1 95 ? 7.101 3.352 -13.921 1.00 85.81 95 ALA A O 1
ATOM 725 N N . THR A 1 96 ? 5.690 5.035 -13.490 1.00 85.44 96 THR A N 1
ATOM 726 C CA . THR A 1 96 ? 5.656 5.548 -14.868 1.00 85.44 96 THR A CA 1
ATOM 727 C C . THR A 1 96 ? 6.821 6.478 -15.213 1.00 85.44 96 THR A C 1
ATOM 729 O O . THR A 1 96 ? 7.158 6.618 -16.386 1.00 85.44 96 THR A O 1
ATOM 732 N N . ARG A 1 97 ? 7.491 7.091 -14.224 1.00 78.12 97 ARG A N 1
ATOM 733 C CA . ARG A 1 97 ? 8.556 8.100 -14.439 1.00 78.12 97 ARG A CA 1
ATOM 734 C C . ARG A 1 97 ? 9.798 7.598 -15.185 1.00 78.12 97 ARG A C 1
ATOM 736 O O . ARG A 1 97 ? 10.572 8.427 -15.655 1.00 78.12 97 ARG A O 1
ATOM 743 N N . GLY A 1 98 ? 10.003 6.285 -15.270 1.00 66.31 98 GLY A N 1
ATOM 744 C CA . GLY A 1 98 ? 11.124 5.667 -15.987 1.00 66.31 98 GLY A CA 1
ATOM 745 C C . GLY A 1 98 ? 10.756 5.046 -17.336 1.00 66.31 98 GLY A C 1
ATOM 746 O O . GLY A 1 98 ? 11.636 4.495 -17.994 1.00 66.31 98 GLY A O 1
ATOM 747 N N . LEU A 1 99 ? 9.483 5.096 -17.743 1.00 69.38 99 LEU A N 1
ATOM 748 C CA . LEU A 1 99 ? 9.0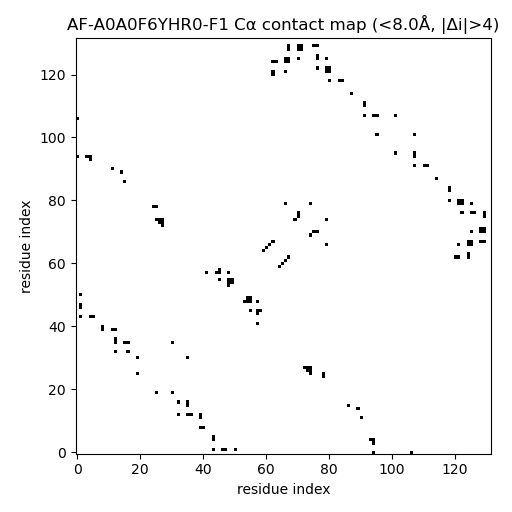04 4.402 -18.936 1.00 69.38 99 LEU A CA 1
ATOM 749 C C . LEU A 1 99 ? 8.940 5.360 -20.137 1.00 69.38 99 LEU A C 1
ATOM 751 O O . LEU A 1 99 ? 8.280 6.394 -20.047 1.00 69.38 99 LEU A O 1
ATOM 755 N N . PRO A 1 100 ? 9.599 5.036 -21.269 1.00 65.75 100 PRO A N 1
ATOM 756 C CA . PRO A 1 100 ? 9.575 5.886 -22.461 1.00 65.75 100 PRO A CA 1
ATOM 757 C C . PRO A 1 100 ? 8.178 5.969 -23.096 1.00 65.75 100 PRO A C 1
ATOM 759 O O . PRO A 1 100 ? 7.820 7.013 -23.635 1.00 65.75 100 PRO A O 1
ATOM 762 N N . HIS A 1 101 ? 7.381 4.900 -22.982 1.00 70.38 101 HIS A N 1
ATOM 763 C CA . HIS A 1 101 ? 5.988 4.826 -23.427 1.00 70.38 101 HIS A CA 1
ATOM 764 C C . HIS A 1 101 ? 5.162 4.072 -22.372 1.00 70.38 101 HIS A C 1
ATOM 766 O O . HIS A 1 101 ? 5.127 2.844 -22.392 1.00 70.38 101 HIS A O 1
ATOM 772 N N . PRO A 1 102 ? 4.556 4.775 -21.400 1.00 64.62 102 PRO A N 1
ATOM 773 C CA . PRO A 1 102 ? 3.803 4.132 -20.322 1.00 64.62 102 PRO A CA 1
ATOM 774 C C . PRO A 1 102 ? 2.493 3.483 -20.801 1.00 64.62 102 PRO A C 1
ATOM 776 O O . PRO A 1 102 ? 1.993 2.585 -20.133 1.00 64.62 102 PRO A O 1
ATOM 779 N N . ASP A 1 103 ? 1.966 3.881 -21.960 1.00 64.94 103 ASP A N 1
ATOM 780 C CA . ASP A 1 103 ? 0.636 3.463 -22.424 1.00 64.94 103 ASP A CA 1
ATOM 781 C C . ASP A 1 103 ? 0.564 2.005 -22.933 1.00 64.94 103 ASP A C 1
ATOM 783 O O . ASP A 1 103 ? -0.534 1.502 -23.140 1.00 64.94 103 ASP A O 1
ATOM 787 N N . ASP A 1 104 ? 1.702 1.306 -23.073 1.00 60.00 104 ASP A N 1
ATOM 788 C CA . ASP A 1 104 ? 1.785 -0.026 -23.709 1.00 60.00 104 ASP A CA 1
ATOM 789 C C . ASP A 1 104 ? 2.522 -1.091 -22.863 1.00 60.00 104 ASP A C 1
ATOM 791 O O . ASP A 1 104 ? 3.065 -2.061 -23.400 1.00 60.00 104 ASP A O 1
ATOM 795 N N . THR A 1 105 ? 2.600 -0.934 -21.537 1.00 75.06 105 THR A N 1
ATOM 796 C CA . THR A 1 105 ? 3.347 -1.892 -20.695 1.00 75.06 105 THR A CA 1
ATOM 797 C C . THR A 1 105 ? 2.420 -2.818 -19.906 1.00 75.06 105 THR A C 1
ATOM 799 O O . THR A 1 105 ? 1.669 -2.380 -19.035 1.00 75.06 105 THR A O 1
ATOM 802 N N . VAL A 1 106 ? 2.522 -4.125 -20.177 1.00 83.94 106 VAL A N 1
ATOM 803 C CA . VAL A 1 106 ? 1.814 -5.210 -19.460 1.00 83.94 106 VAL A CA 1
ATOM 804 C C . VAL A 1 106 ? 2.029 -5.112 -17.946 1.00 83.94 106 VAL A C 1
ATOM 806 O O . VAL A 1 106 ? 1.165 -5.470 -17.148 1.00 83.94 106 VAL A O 1
ATOM 809 N N . GLU A 1 107 ? 3.182 -4.598 -17.531 1.00 85.50 107 GLU A N 1
ATOM 810 C CA . GLU A 1 107 ? 3.530 -4.372 -16.139 1.00 85.50 107 GLU A CA 1
ATOM 811 C C . GLU A 1 107 ? 2.651 -3.306 -15.475 1.00 85.50 107 GLU A C 1
ATOM 813 O O . GLU A 1 107 ? 2.244 -3.498 -14.328 1.00 85.50 107 GLU A O 1
ATOM 818 N N . LEU A 1 108 ? 2.334 -2.207 -16.168 1.00 87.38 108 LEU A N 1
ATOM 819 C CA . LEU A 1 108 ? 1.447 -1.172 -15.633 1.00 87.38 108 LEU A CA 1
ATOM 820 C C . LEU A 1 108 ? -0.008 -1.638 -15.592 1.00 87.38 108 LEU A C 1
ATOM 822 O O . LEU A 1 108 ? -0.694 -1.333 -14.616 1.00 87.38 108 LEU A O 1
ATOM 826 N N . ASP A 1 109 ? -0.451 -2.426 -16.574 1.00 89.69 109 ASP A N 1
ATOM 827 C CA . ASP A 1 109 ? -1.771 -3.067 -16.545 1.00 89.69 109 ASP A CA 1
ATOM 828 C C . ASP A 1 109 ? -1.898 -4.018 -15.353 1.00 89.69 109 ASP A C 1
ATOM 830 O O . ASP A 1 109 ? -2.881 -3.974 -14.606 1.00 89.69 109 ASP A O 1
ATOM 834 N N . TRP A 1 110 ? -0.870 -4.840 -15.117 1.00 91.81 110 TRP A N 1
ATOM 835 C CA . TRP A 1 110 ? -0.814 -5.703 -13.943 1.00 91.81 110 TRP A CA 1
ATOM 836 C C . TRP A 1 110 ? -0.824 -4.887 -12.645 1.00 91.81 110 TRP A C 1
ATOM 838 O O . TRP A 1 110 ? -1.571 -5.222 -11.725 1.00 91.81 110 TRP A O 1
ATOM 848 N N . LEU A 1 111 ? -0.054 -3.792 -12.565 1.00 92.25 111 LEU A N 1
ATOM 849 C CA . LEU A 1 111 ? -0.007 -2.944 -11.370 1.00 92.25 111 LEU A CA 1
ATOM 850 C C . LEU A 1 111 ? -1.358 -2.286 -11.087 1.00 92.25 111 LEU A C 1
ATOM 852 O O . LEU A 1 111 ? -1.806 -2.246 -9.942 1.00 92.25 111 LEU A O 1
ATOM 856 N N . ALA A 1 112 ? -2.016 -1.789 -12.134 1.00 92.88 112 ALA A N 1
ATOM 857 C CA . ALA A 1 112 ? -3.333 -1.182 -12.044 1.00 92.88 112 ALA A CA 1
ATOM 858 C C . ALA A 1 112 ? -4.381 -2.205 -11.582 1.00 92.88 112 ALA A C 1
ATOM 860 O O . ALA A 1 112 ? -5.166 -1.913 -10.675 1.00 92.88 112 ALA A O 1
ATOM 861 N N . ALA A 1 113 ? -4.361 -3.418 -12.144 1.00 94.25 113 ALA A N 1
ATOM 862 C CA . ALA A 1 113 ? -5.232 -4.511 -11.722 1.00 94.25 113 ALA A CA 1
ATOM 863 C C . ALA A 1 113 ? -4.974 -4.917 -10.262 1.00 94.25 113 ALA A C 1
ATOM 865 O O . ALA A 1 113 ? -5.923 -5.077 -9.487 1.00 94.25 113 ALA A O 1
ATOM 866 N N . PHE A 1 114 ? -3.701 -5.017 -9.863 1.00 94.38 114 PHE A N 1
ATOM 867 C CA . PHE A 1 114 ? -3.310 -5.280 -8.482 1.00 94.38 114 PHE A CA 1
ATOM 868 C C . PHE A 1 114 ? -3.845 -4.196 -7.536 1.00 94.38 114 PHE A C 1
ATOM 870 O O . PHE A 1 114 ? -4.507 -4.528 -6.555 1.00 94.38 114 PHE A O 1
ATOM 877 N N . PHE A 1 115 ? -3.643 -2.908 -7.835 1.00 95.94 115 PHE A N 1
ATOM 878 C CA . PHE A 1 115 ? -4.135 -1.815 -6.989 1.00 95.94 115 PHE A CA 1
ATOM 879 C C . PHE A 1 115 ? -5.656 -1.759 -6.903 1.00 95.94 115 PHE A C 1
ATOM 881 O O . PHE A 1 115 ? -6.186 -1.524 -5.818 1.00 95.94 115 PHE A O 1
ATOM 888 N N . ALA A 1 116 ? -6.371 -2.024 -7.998 1.00 96.31 116 ALA A N 1
ATOM 889 C CA . ALA A 1 116 ? -7.827 -2.100 -7.972 1.00 96.31 116 ALA A CA 1
ATOM 890 C C . ALA A 1 116 ? -8.321 -3.205 -7.019 1.00 96.31 116 ALA A C 1
ATOM 892 O O . ALA A 1 116 ? -9.216 -2.965 -6.204 1.00 96.31 116 ALA A O 1
ATOM 893 N N . GLY A 1 117 ? -7.709 -4.394 -7.075 1.00 96.31 117 GLY A N 1
ATOM 894 C CA . GLY A 1 117 ? -7.999 -5.491 -6.147 1.00 96.31 117 GLY A CA 1
ATOM 895 C C . GLY A 1 117 ? -7.625 -5.149 -4.704 1.00 96.31 117 GLY A C 1
ATOM 896 O O . GLY A 1 117 ? -8.444 -5.286 -3.800 1.00 96.31 117 GLY A O 1
ATOM 897 N N . TYR A 1 118 ? -6.422 -4.618 -4.495 1.00 95.19 118 TYR A N 1
ATOM 898 C CA . TYR A 1 118 ? -5.906 -4.254 -3.179 1.00 95.19 118 TYR A CA 1
ATOM 899 C C . TYR A 1 118 ? -6.781 -3.217 -2.466 1.00 95.19 118 TYR A C 1
ATOM 901 O O . TYR A 1 118 ? -7.153 -3.409 -1.310 1.00 95.19 118 TYR A O 1
ATOM 909 N N . VAL A 1 119 ? -7.193 -2.154 -3.166 1.00 96.56 119 VAL A N 1
ATOM 910 C CA . VAL A 1 119 ? -8.101 -1.132 -2.620 1.00 96.56 119 VAL A CA 1
ATOM 911 C C . VAL A 1 119 ? -9.460 -1.733 -2.266 1.00 96.56 119 VAL A C 1
ATOM 913 O O . VAL A 1 119 ? -9.993 -1.439 -1.194 1.00 96.56 119 VAL A O 1
ATOM 916 N N . ARG A 1 120 ? -10.025 -2.579 -3.138 1.00 97.75 120 ARG A N 1
ATOM 917 C CA . ARG A 1 120 ? -11.299 -3.263 -2.875 1.00 97.75 120 ARG A CA 1
ATOM 918 C C . ARG A 1 120 ? -11.218 -4.099 -1.598 1.00 97.75 120 ARG A C 1
ATOM 920 O O . ARG A 1 120 ? -12.132 -4.049 -0.775 1.00 97.75 120 ARG A O 1
ATOM 927 N N . ASP A 1 121 ? -10.143 -4.855 -1.431 1.00 97.25 121 ASP A N 1
ATOM 928 C CA . ASP A 1 121 ? -10.007 -5.806 -0.330 1.00 97.25 121 ASP A CA 1
ATOM 929 C C . ASP A 1 121 ? -9.698 -5.092 0.998 1.00 97.25 121 ASP A C 1
ATOM 931 O O . ASP A 1 121 ? -10.308 -5.420 2.020 1.00 97.25 121 ASP A O 1
ATOM 935 N N . ILE A 1 122 ? -8.908 -4.010 0.968 1.00 96.19 122 ILE A N 1
ATOM 936 C CA . ILE A 1 122 ? -8.750 -3.090 2.107 1.00 96.19 122 ILE A CA 1
ATOM 937 C C . ILE A 1 122 ? -10.090 -2.472 2.505 1.00 96.19 122 ILE A C 1
ATOM 939 O O . ILE A 1 122 ? -10.438 -2.484 3.686 1.00 96.19 122 ILE A O 1
ATOM 943 N N . ALA A 1 123 ? -10.866 -1.960 1.544 1.00 97.50 123 ALA A N 1
ATOM 944 C CA . ALA A 1 123 ? -12.171 -1.371 1.830 1.00 97.50 123 ALA A CA 1
ATOM 945 C C . ALA A 1 123 ? -13.102 -2.399 2.488 1.00 97.50 123 ALA A C 1
ATOM 947 O O . ALA A 1 123 ? -13.692 -2.133 3.537 1.00 97.50 123 ALA A O 1
ATOM 948 N N . ASN A 1 124 ? -13.184 -3.604 1.922 1.00 97.81 124 ASN A N 1
ATOM 949 C CA . ASN A 1 124 ? -13.992 -4.688 2.471 1.00 97.81 124 ASN A CA 1
ATOM 950 C C . ASN A 1 124 ? -13.581 -5.058 3.902 1.00 97.81 124 ASN A C 1
ATOM 952 O O . ASN A 1 124 ? -14.459 -5.289 4.737 1.00 97.81 124 ASN A O 1
ATOM 956 N N . SER A 1 125 ? -12.278 -5.117 4.190 1.00 97.19 125 SER A N 1
ATOM 957 C CA . SER A 1 125 ? -11.772 -5.400 5.535 1.00 97.19 125 SER A CA 1
ATOM 958 C C . SER A 1 125 ? -12.103 -4.267 6.512 1.00 97.19 125 SER A C 1
ATOM 960 O O . SER A 1 125 ? -12.728 -4.512 7.548 1.00 97.19 125 SER A O 1
ATOM 962 N N . ALA A 1 126 ? -11.809 -3.016 6.147 1.00 96.44 126 ALA A N 1
ATOM 963 C CA . ALA A 1 126 ? -12.034 -1.848 6.997 1.00 96.44 126 ALA A CA 1
ATOM 964 C C . ALA A 1 126 ? -13.519 -1.663 7.357 1.00 96.44 126 ALA A C 1
ATOM 966 O O . ALA A 1 126 ? -13.874 -1.540 8.531 1.00 96.44 126 ALA A O 1
ATOM 967 N N . PHE A 1 127 ? -14.417 -1.720 6.367 1.00 97.12 127 PHE A N 1
ATOM 968 C CA . PHE A 1 127 ? -15.858 -1.589 6.610 1.00 97.12 127 PHE A CA 1
ATOM 969 C C . PHE A 1 127 ? -16.449 -2.782 7.365 1.00 97.12 127 PHE A C 1
ATOM 971 O O . PHE A 1 127 ? -17.446 -2.626 8.070 1.00 97.12 127 PHE A O 1
ATOM 978 N N . ARG A 1 128 ? -15.866 -3.980 7.240 1.00 96.75 128 ARG A N 1
ATOM 979 C CA . ARG A 1 128 ? -16.268 -5.140 8.046 1.00 96.75 128 ARG A CA 1
ATOM 980 C C . ARG A 1 128 ? -15.830 -4.981 9.497 1.00 96.75 128 ARG A C 1
ATOM 982 O O . ARG A 1 128 ? -16.608 -5.315 10.386 1.00 96.75 128 ARG A O 1
ATOM 989 N N . ALA A 1 129 ? -14.617 -4.485 9.731 1.00 95.56 129 ALA A N 1
ATOM 990 C CA . ALA A 1 129 ? -14.088 -4.244 11.068 1.00 95.56 129 ALA A CA 1
ATOM 991 C C . ALA A 1 129 ? -14.908 -3.185 11.822 1.00 95.56 129 ALA A C 1
ATOM 993 O O . ALA A 1 129 ? -15.255 -3.412 12.972 1.00 95.56 129 ALA A O 1
ATOM 994 N N . ALA A 1 130 ? -15.317 -2.099 11.157 1.00 94.06 130 ALA A N 1
ATOM 995 C CA . ALA A 1 130 ? -16.094 -1.017 11.776 1.00 94.06 130 ALA A CA 1
ATOM 996 C C . ALA A 1 130 ? -17.545 -1.381 12.157 1.00 94.06 130 ALA A C 1
ATOM 998 O O . ALA A 1 130 ? -18.232 -0.586 12.792 1.00 94.06 130 ALA A O 1
ATOM 999 N N . ARG A 1 131 ? -18.043 -2.552 11.737 1.00 93.12 131 ARG A N 1
ATOM 1000 C CA . ARG A 1 131 ? -19.391 -3.050 12.076 1.00 93.12 131 ARG A CA 1
ATOM 1001 C C . ARG A 1 131 ? -19.415 -3.955 13.310 1.00 93.12 131 ARG A C 1
ATOM 1003 O O . ARG A 1 131 ? -20.502 -4.388 13.692 1.00 93.12 131 ARG A O 1
ATOM 1010 N N . LYS A 1 132 ? -18.249 -4.316 13.845 1.00 78.81 132 LYS A N 1
ATOM 1011 C CA . LYS A 1 132 ? -18.104 -5.159 15.037 1.00 78.81 132 LYS A CA 1
ATOM 1012 C C . LYS A 1 132 ? -18.033 -4.292 16.283 1.00 78.81 132 LYS A C 1
ATOM 1014 O O . LYS A 1 132 ? -18.593 -4.743 17.303 1.00 78.81 132 LYS A O 1
#

pLDDT: mean 86.94, std 10.68, range [49.47, 97.81]

Secondary structure (DSSP, 8-state):
-HHHHHHTHHHHHHHHHHHHHH-TT--S----HHHHHHHHHHHHHHHHHHHHTS--HHHHHIIIIIHHHHHHTT--HHHHHHHHHHHHHHHHHHHHTT-S-GGG-HHHHHHHHHHHHHHHHHHHHHHHHTT-